Protein AF-A0A950LMP1-F1 (afdb_monomer_lite)

Radius of gyration: 18.4 Å; chains: 1; bounding box: 33×22×50 Å

pLDDT: mean 85.34, std 7.77, range [59.5, 95.62]

Secondary structure (DSSP, 8-state):
--HHHHHHHHHHHHHHHHHH--SHHHHHHHHHHHHHHHHHHHHHHHHS---------SSHHHHHHHHHHHHHTT-------

Structure (mmCIF, N/CA/C/O backbone):
data_AF-A0A950LMP1-F1
#
_entry.id   AF-A0A950LMP1-F1
#
loop_
_atom_site.group_PDB
_atom_site.id
_atom_site.type_symbol
_atom_site.label_atom_id
_atom_site.label_alt_id
_atom_site.label_comp_id
_atom_site.label_asy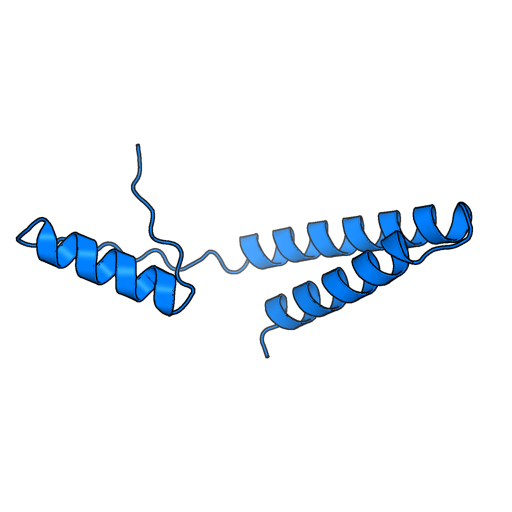m_id
_atom_site.label_entity_id
_atom_site.label_seq_id
_atom_site.pdbx_PDB_ins_code
_atom_site.Cartn_x
_atom_site.Cartn_y
_atom_site.Cartn_z
_atom_site.occupancy
_atom_site.B_iso_or_equiv
_atom_site.auth_seq_id
_atom_site.auth_comp_id
_atom_site.auth_asym_id
_atom_site.auth_atom_id
_atom_site.pdbx_PDB_model_num
ATOM 1 N N . MET A 1 1 ? -9.989 -9.942 -8.509 1.00 59.50 1 MET A N 1
ATOM 2 C CA . MET A 1 1 ? -8.713 -9.229 -8.285 1.00 59.50 1 MET A CA 1
ATOM 3 C C . MET A 1 1 ? -9.027 -7.744 -8.276 1.00 59.50 1 MET A C 1
ATOM 5 O O . MET A 1 1 ? -9.613 -7.286 -9.256 1.00 59.50 1 MET A O 1
ATOM 9 N N . SER A 1 2 ? -8.746 -7.035 -7.179 1.00 81.69 2 SER A N 1
ATOM 10 C CA . SER A 1 2 ? -9.058 -5.604 -7.042 1.00 81.69 2 SER A CA 1
ATOM 11 C C . SER A 1 2 ? -8.311 -4.771 -8.097 1.00 81.69 2 SER A C 1
ATOM 13 O O . SER A 1 2 ? -7.285 -5.202 -8.630 1.00 81.69 2 SER A O 1
ATOM 15 N N . ILE A 1 3 ? -8.813 -3.573 -8.411 1.00 80.94 3 ILE A N 1
ATOM 16 C CA . ILE A 1 3 ? -8.095 -2.595 -9.248 1.00 80.94 3 ILE A CA 1
ATOM 17 C C . ILE A 1 3 ? -6.750 -2.238 -8.595 1.00 80.94 3 ILE A C 1
ATOM 19 O O . ILE A 1 3 ? -5.743 -2.102 -9.291 1.00 80.94 3 ILE A O 1
ATOM 23 N N . GLU A 1 4 ? -6.711 -2.166 -7.263 1.00 80.12 4 GLU A N 1
ATOM 24 C CA . GLU A 1 4 ? -5.484 -1.950 -6.493 1.00 80.12 4 GLU A CA 1
ATOM 25 C C . GLU A 1 4 ? -4.484 -3.102 -6.681 1.00 80.12 4 GLU A C 1
ATOM 27 O O . GLU A 1 4 ? -3.307 -2.861 -6.953 1.00 80.12 4 GLU A O 1
ATOM 32 N N . ASP A 1 5 ? -4.948 -4.357 -6.633 1.00 79.69 5 ASP A N 1
ATOM 33 C CA . ASP A 1 5 ? -4.100 -5.537 -6.861 1.00 79.69 5 ASP A CA 1
ATOM 34 C C . ASP A 1 5 ? -3.495 -5.526 -8.271 1.00 79.69 5 ASP A C 1
ATOM 36 O O . ASP A 1 5 ? -2.311 -5.808 -8.458 1.00 79.69 5 ASP A O 1
ATOM 40 N N . GLN A 1 6 ? -4.296 -5.155 -9.276 1.00 84.31 6 GLN A N 1
ATOM 41 C CA . GLN A 1 6 ? -3.841 -5.031 -10.663 1.00 84.31 6 GLN A CA 1
ATOM 42 C C . GLN A 1 6 ? -2.784 -3.932 -10.826 1.00 84.31 6 GLN A C 1
ATOM 44 O O . GLN A 1 6 ? -1.825 -4.106 -11.582 1.00 84.31 6 GLN A O 1
ATOM 49 N N . LEU A 1 7 ? -2.942 -2.804 -10.128 1.00 85.12 7 LEU A N 1
ATOM 50 C CA . LEU A 1 7 ? -1.972 -1.708 -10.136 1.00 85.12 7 LEU A CA 1
ATOM 51 C C . LEU A 1 7 ? -0.669 -2.097 -9.430 1.00 85.12 7 LEU A C 1
ATOM 53 O O . LEU A 1 7 ? 0.403 -1.833 -9.975 1.00 85.12 7 LEU A O 1
ATOM 57 N N . ARG A 1 8 ? -0.739 -2.786 -8.283 1.00 85.25 8 ARG A N 1
ATOM 58 C CA . ARG A 1 8 ? 0.444 -3.312 -7.575 1.00 85.25 8 ARG A CA 1
ATOM 59 C C . ARG A 1 8 ? 1.219 -4.317 -8.415 1.00 85.25 8 ARG A C 1
ATOM 61 O O . ARG A 1 8 ? 2.445 -4.261 -8.468 1.00 85.25 8 ARG A O 1
ATOM 68 N N . GLU A 1 9 ? 0.516 -5.207 -9.106 1.00 88.94 9 GLU A N 1
ATOM 69 C CA . GLU A 1 9 ? 1.150 -6.193 -9.979 1.00 88.94 9 GLU A CA 1
ATOM 70 C C . GLU A 1 9 ? 1.821 -5.533 -11.193 1.00 88.94 9 GLU A C 1
ATOM 72 O O . GLU A 1 9 ? 2.932 -5.897 -11.577 1.00 88.94 9 GLU A O 1
ATOM 77 N N . ARG A 1 10 ? 1.193 -4.503 -11.775 1.00 87.69 10 ARG A N 1
ATOM 78 C CA . ARG A 1 10 ? 1.823 -3.693 -12.829 1.00 87.69 10 ARG A CA 1
ATOM 79 C C . ARG A 1 10 ? 3.056 -2.953 -12.320 1.00 87.69 10 ARG A C 1
ATOM 81 O O . ARG A 1 10 ? 4.058 -2.930 -13.028 1.00 87.69 10 ARG A O 1
ATOM 88 N N . LEU A 1 11 ? 3.005 -2.394 -11.110 1.00 88.50 11 LEU A N 1
ATOM 89 C CA . LEU A 1 11 ? 4.143 -1.701 -10.506 1.00 88.50 11 LEU A CA 1
ATOM 90 C C . LEU A 1 11 ? 5.335 -2.648 -10.324 1.00 88.50 11 LEU A C 1
ATOM 92 O O . LEU A 1 11 ? 6.425 -2.317 -10.778 1.00 88.50 11 LEU A O 1
ATOM 96 N N . ARG A 1 12 ? 5.117 -3.862 -9.796 1.00 88.94 12 ARG A N 1
ATOM 97 C CA . ARG A 1 12 ? 6.176 -4.884 -9.674 1.00 88.94 12 ARG A CA 1
ATOM 98 C C . ARG A 1 12 ? 6.856 -5.199 -11.004 1.00 88.94 12 ARG A C 1
ATOM 100 O O . ARG A 1 12 ? 8.073 -5.336 -11.056 1.00 88.94 12 ARG A O 1
ATOM 107 N N . LYS A 1 13 ? 6.082 -5.306 -12.088 1.00 88.75 13 LYS A N 1
ATOM 108 C CA . LYS A 1 13 ? 6.624 -5.574 -13.431 1.00 88.75 13 LYS A CA 1
ATOM 109 C C . LYS A 1 13 ? 7.470 -4.415 -13.950 1.00 88.75 13 LYS A C 1
ATOM 111 O O . LYS A 1 13 ? 8.523 -4.651 -14.532 1.00 88.75 13 LYS A O 1
ATOM 116 N N . VAL A 1 14 ? 7.032 -3.178 -13.726 1.00 88.06 14 VAL A N 1
ATOM 117 C CA . VAL A 1 14 ? 7.793 -1.984 -14.120 1.00 88.06 14 VAL A CA 1
ATOM 118 C C . VAL A 1 14 ? 9.068 -1.839 -13.289 1.00 88.06 14 VAL A C 1
ATOM 120 O O . VAL A 1 14 ? 10.112 -1.519 -13.843 1.00 88.06 14 VAL A O 1
ATOM 123 N N . GLU A 1 15 ? 9.024 -2.142 -11.993 1.00 82.94 15 GLU A N 1
ATOM 124 C CA . GLU A 1 15 ? 10.215 -2.153 -11.137 1.00 82.94 15 GLU A CA 1
ATOM 125 C C . GLU A 1 15 ? 11.205 -3.242 -11.572 1.00 82.94 15 GLU A C 1
ATOM 127 O O . GLU A 1 15 ? 12.398 -2.976 -11.681 1.00 82.94 15 GLU A O 1
ATOM 132 N N . ALA A 1 16 ? 10.729 -4.441 -11.924 1.00 88.81 16 ALA A N 1
ATOM 133 C CA . ALA A 1 16 ? 11.583 -5.484 -12.491 1.00 88.81 16 ALA A CA 1
ATOM 134 C C . ALA A 1 16 ? 12.251 -5.041 -13.807 1.00 88.81 16 ALA A C 1
ATOM 136 O O . ALA A 1 16 ? 13.443 -5.281 -13.997 1.00 88.81 16 ALA A O 1
ATOM 137 N N . LEU A 1 17 ? 11.516 -4.347 -14.687 1.00 87.62 17 LEU A N 1
ATOM 138 C CA . LEU A 1 17 ? 12.072 -3.751 -15.909 1.00 87.62 17 LEU A CA 1
ATOM 139 C C . LEU A 1 17 ? 13.097 -2.656 -15.598 1.00 87.62 17 LEU A C 1
ATOM 141 O O . LEU A 1 17 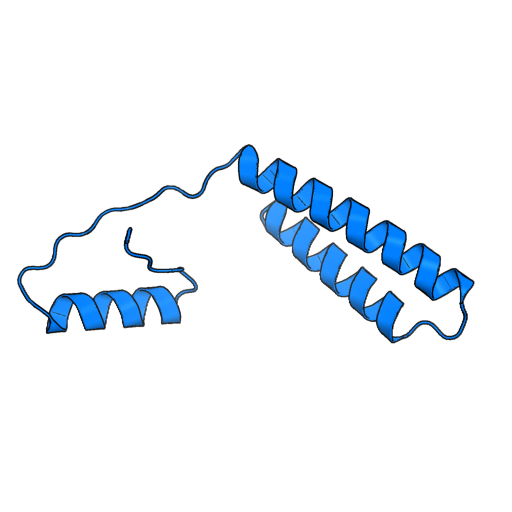? 14.131 -2.595 -16.251 1.00 87.62 17 LEU A O 1
ATOM 145 N N . PHE A 1 18 ? 12.849 -1.827 -14.584 1.00 82.12 18 PHE A N 1
ATOM 146 C CA . PHE A 1 18 ? 13.781 -0.789 -14.145 1.00 82.12 18 PHE A CA 1
ATOM 147 C C . PHE A 1 18 ? 15.108 -1.383 -13.649 1.00 82.12 18 PHE A C 1
ATOM 149 O O . PHE A 1 18 ? 16.178 -0.942 -14.065 1.00 82.12 18 PHE A O 1
ATOM 156 N N . PHE A 1 19 ? 15.053 -2.413 -12.797 1.00 80.00 19 PHE A N 1
ATOM 157 C CA . PHE A 1 19 ? 16.254 -3.080 -12.283 1.00 80.00 19 PHE A CA 1
ATOM 158 C C . PHE A 1 19 ? 16.977 -3.913 -13.353 1.00 80.00 19 PHE A C 1
ATOM 160 O O . PHE A 1 19 ? 18.200 -4.028 -13.305 1.00 80.00 19 PHE A O 1
ATOM 167 N N . GLY A 1 20 ? 16.239 -4.463 -14.323 1.00 84.12 20 GLY A N 1
ATOM 168 C CA . GLY A 1 20 ? 16.779 -5.233 -15.448 1.00 84.12 20 GLY A CA 1
ATOM 169 C C . GLY A 1 20 ? 17.211 -4.400 -16.660 1.00 84.12 20 GLY A C 1
ATOM 170 O O . GLY A 1 20 ? 17.724 -4.961 -17.626 1.00 84.12 20 GLY A O 1
ATOM 171 N N . ALA A 1 21 ? 17.002 -3.082 -16.644 1.00 86.50 21 ALA A N 1
ATOM 172 C CA . ALA A 1 21 ? 17.288 -2.227 -17.788 1.00 86.50 21 ALA A CA 1
ATOM 173 C C . ALA A 1 21 ? 18.797 -2.099 -18.040 1.00 86.50 21 ALA A C 1
ATOM 175 O O . ALA A 1 21 ? 19.588 -1.821 -17.125 1.00 86.50 21 ALA A O 1
ATOM 176 N N . THR A 1 22 ? 19.171 -2.273 -19.310 1.00 86.69 22 THR A N 1
ATOM 177 C CA . THR A 1 22 ? 20.571 -2.317 -19.767 1.00 86.69 22 THR A CA 1
ATOM 178 C C . THR A 1 22 ? 21.017 -0.963 -20.323 1.00 86.69 22 THR A C 1
ATOM 180 O O . THR A 1 22 ? 22.2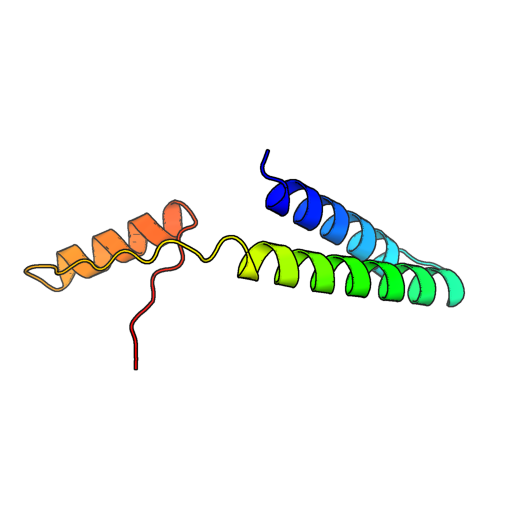11 -0.690 -20.431 1.00 86.69 22 THR A O 1
ATOM 183 N N . THR A 1 23 ? 20.061 -0.079 -20.627 1.00 89.31 23 THR A N 1
ATOM 184 C CA . THR A 1 23 ? 20.314 1.268 -21.146 1.00 89.31 23 THR A CA 1
ATOM 185 C C . THR A 1 23 ? 19.735 2.354 -20.237 1.00 89.31 23 THR A C 1
ATOM 187 O O . THR A 1 23 ? 18.787 2.131 -19.482 1.00 89.31 23 THR A O 1
ATOM 190 N N . ILE A 1 24 ? 20.305 3.561 -20.320 1.00 84.75 24 ILE A N 1
ATOM 191 C CA . ILE A 1 24 ? 19.856 4.728 -19.540 1.00 84.75 24 ILE A CA 1
ATOM 192 C C . ILE A 1 24 ? 18.411 5.098 -19.911 1.00 84.75 24 ILE A C 1
ATOM 194 O O . ILE A 1 24 ? 17.581 5.285 -19.029 1.00 84.75 24 ILE A O 1
ATOM 198 N N . GLY A 1 25 ? 18.075 5.095 -21.207 1.00 88.19 25 GLY A N 1
ATOM 199 C CA . GLY A 1 25 ? 16.725 5.425 -21.676 1.00 88.19 25 GLY A CA 1
ATOM 200 C C . GLY A 1 25 ? 15.642 4.449 -21.200 1.00 88.19 25 GLY A C 1
ATOM 201 O O . GLY A 1 25 ? 14.533 4.873 -20.884 1.00 88.19 25 GLY A O 1
ATOM 202 N N . GLU A 1 26 ? 15.955 3.154 -21.089 1.00 85.88 26 GLU A N 1
ATOM 203 C CA . GLU A 1 26 ? 15.032 2.159 -20.525 1.00 85.88 26 GLU A CA 1
ATOM 204 C C . GLU A 1 26 ? 14.795 2.378 -19.028 1.00 85.88 26 GLU A C 1
ATOM 206 O O . GLU A 1 26 ? 13.654 2.279 -18.571 1.00 85.88 26 GLU A O 1
ATOM 211 N N . ARG A 1 27 ? 15.846 2.715 -18.267 1.00 85.19 27 ARG A N 1
ATOM 212 C CA . ARG A 1 27 ? 15.722 3.046 -16.839 1.00 85.19 27 ARG A CA 1
ATOM 213 C C . ARG A 1 27 ? 14.862 4.283 -16.634 1.00 85.19 27 ARG A C 1
ATOM 215 O O . ARG A 1 27 ? 13.942 4.245 -15.822 1.00 85.19 27 ARG A O 1
ATOM 222 N N . ASP A 1 28 ? 15.100 5.338 -17.403 1.00 89.31 28 ASP A N 1
ATOM 223 C CA . ASP A 1 28 ? 14.335 6.582 -17.290 1.00 89.31 28 ASP A CA 1
ATOM 224 C C . ASP A 1 28 ? 12.860 6.368 -17.658 1.00 89.31 28 ASP A C 1
ATOM 226 O O . ASP A 1 28 ? 11.955 6.810 -16.943 1.00 89.31 28 ASP A O 1
ATOM 230 N N . ALA A 1 29 ? 12.591 5.614 -18.730 1.00 88.81 29 ALA A N 1
ATOM 231 C CA . ALA A 1 29 ? 11.232 5.282 -19.145 1.00 88.81 29 ALA A CA 1
ATOM 232 C C . ALA A 1 29 ? 10.498 4.413 -18.109 1.00 88.81 29 ALA A C 1
ATOM 234 O O . ALA A 1 29 ? 9.332 4.678 -17.796 1.00 88.81 29 ALA A O 1
ATOM 235 N N . ALA A 1 30 ? 11.170 3.401 -17.549 1.00 85.69 30 ALA A N 1
ATOM 236 C CA . ALA A 1 30 ? 10.607 2.544 -16.510 1.00 85.69 30 ALA A CA 1
ATOM 237 C C . ALA A 1 30 ? 10.381 3.313 -15.198 1.00 85.69 30 ALA A C 1
ATOM 239 O O . ALA A 1 30 ? 9.329 3.162 -14.579 1.00 85.69 30 ALA A O 1
ATOM 240 N N . GLY A 1 31 ? 11.298 4.207 -14.819 1.00 84.88 31 GLY A N 1
ATOM 241 C CA . GLY A 1 31 ? 11.135 5.095 -13.667 1.00 84.88 31 GLY A CA 1
ATOM 242 C C . GLY A 1 31 ? 9.914 6.003 -13.821 1.00 84.88 31 GLY A C 1
ATOM 243 O O . GLY A 1 31 ? 9.038 6.026 -12.958 1.00 84.88 31 GLY A O 1
ATOM 244 N N . ALA A 1 32 ? 9.775 6.663 -14.974 1.00 90.25 32 ALA A N 1
ATOM 245 C CA . ALA A 1 32 ? 8.616 7.506 -15.265 1.00 90.25 32 ALA A CA 1
ATOM 246 C C . ALA A 1 32 ? 7.289 6.721 -15.284 1.00 90.25 32 ALA A C 1
ATOM 248 O O . ALA A 1 32 ? 6.237 7.263 -14.936 1.00 90.25 32 ALA A O 1
ATOM 249 N N . ALA A 1 33 ? 7.310 5.451 -15.699 1.00 88.12 33 ALA A N 1
ATOM 250 C CA . ALA A 1 33 ? 6.144 4.575 -15.642 1.00 88.12 33 ALA A CA 1
ATOM 251 C C . ALA A 1 33 ? 5.802 4.142 -14.202 1.00 88.12 33 ALA A C 1
ATOM 253 O O . ALA A 1 33 ? 4.618 4.091 -13.856 1.00 88.12 33 ALA A O 1
ATOM 254 N N . ALA A 1 34 ? 6.806 3.874 -13.359 1.00 83.94 34 ALA A N 1
ATOM 255 C CA . ALA A 1 34 ? 6.618 3.521 -11.952 1.00 83.94 34 ALA A CA 1
ATOM 256 C C . ALA A 1 34 ? 5.988 4.678 -11.166 1.00 83.94 34 ALA A C 1
ATOM 258 O O . ALA A 1 34 ? 5.026 4.464 -10.430 1.00 83.94 34 ALA A O 1
ATOM 259 N N . GLU A 1 35 ? 6.452 5.909 -11.394 1.00 89.62 35 GLU A N 1
ATOM 260 C CA . GLU A 1 35 ? 5.897 7.104 -10.749 1.00 89.62 35 GLU A CA 1
ATOM 261 C C . GLU A 1 35 ? 4.423 7.332 -11.114 1.00 89.62 35 GLU A C 1
ATOM 263 O O . GLU A 1 35 ? 3.587 7.554 -10.238 1.00 89.62 35 GLU A O 1
ATOM 268 N N . ARG A 1 36 ? 4.048 7.161 -12.390 1.00 91.06 36 ARG A N 1
ATOM 269 C CA . ARG A 1 36 ? 2.634 7.232 -12.812 1.00 91.06 36 ARG A CA 1
ATOM 270 C C . ARG A 1 36 ? 1.766 6.170 -12.135 1.00 91.06 36 ARG A C 1
ATOM 272 O O . ARG A 1 36 ? 0.614 6.438 -11.799 1.00 91.06 36 ARG A O 1
ATOM 279 N N . LEU A 1 37 ? 2.295 4.957 -11.963 1.00 86.50 37 LEU A N 1
ATOM 280 C CA . LEU A 1 37 ? 1.581 3.870 -11.292 1.00 86.50 37 LEU A CA 1
ATOM 281 C C . LEU A 1 37 ? 1.432 4.124 -9.791 1.00 86.50 37 LEU A C 1
ATOM 283 O O . LEU A 1 37 ? 0.356 3.859 -9.262 1.00 86.50 37 LEU A O 1
ATOM 287 N N . ARG A 1 38 ? 2.456 4.676 -9.127 1.00 85.00 38 ARG A N 1
ATOM 288 C CA . ARG A 1 38 ? 2.382 5.091 -7.716 1.00 85.00 38 ARG A CA 1
ATOM 289 C C . ARG A 1 38 ? 1.339 6.181 -7.510 1.00 85.00 38 ARG A C 1
ATOM 291 O O . ARG A 1 38 ? 0.455 5.995 -6.684 1.00 85.00 38 ARG A O 1
ATOM 298 N N . ALA A 1 39 ? 1.350 7.230 -8.333 1.00 87.56 39 ALA A N 1
ATOM 299 C CA . ALA A 1 39 ? 0.352 8.300 -8.264 1.00 87.56 39 ALA A CA 1
ATOM 300 C C . ALA A 1 39 ? -1.087 7.771 -8.420 1.00 87.56 39 ALA A C 1
ATOM 302 O O . ALA A 1 39 ? -1.997 8.179 -7.702 1.00 87.56 39 ALA A O 1
ATOM 303 N N . LYS A 1 40 ? -1.294 6.808 -9.326 1.00 85.38 40 LYS A N 1
ATOM 304 C CA . LYS A 1 40 ? -2.603 6.174 -9.524 1.00 85.38 40 LYS A CA 1
ATOM 305 C C . LYS A 1 40 ? -3.001 5.253 -8.369 1.00 85.38 40 LYS A C 1
ATOM 307 O O . LYS A 1 40 ? -4.187 5.128 -8.077 1.00 85.38 40 LYS A O 1
ATOM 312 N N . LEU A 1 41 ? -2.033 4.594 -7.731 1.00 82.69 41 LEU A N 1
ATOM 313 C CA . LEU A 1 41 ? -2.274 3.781 -6.541 1.00 82.69 41 LEU A CA 1
ATOM 314 C C . LEU A 1 41 ? -2.712 4.659 -5.365 1.00 82.69 41 LEU A C 1
ATOM 316 O O . LEU A 1 41 ? -3.681 4.319 -4.691 1.00 82.69 41 LEU A O 1
ATOM 320 N N . ASP A 1 42 ? -2.055 5.804 -5.181 1.00 81.06 42 ASP A N 1
ATOM 321 C CA . ASP A 1 42 ? -2.435 6.792 -4.174 1.00 81.06 42 ASP A CA 1
ATOM 322 C C . ASP A 1 42 ? -3.838 7.334 -4.445 1.00 81.06 42 ASP A C 1
ATOM 324 O O . ASP A 1 42 ? -4.663 7.355 -3.536 1.00 81.06 42 ASP A O 1
ATOM 328 N N . GLU A 1 43 ? -4.168 7.697 -5.687 1.00 82.56 43 GLU A N 1
ATOM 329 C CA . GLU A 1 43 ? -5.513 8.174 -6.035 1.00 82.56 43 GLU A CA 1
ATOM 330 C C . GLU A 1 43 ? -6.602 7.132 -5.724 1.00 82.56 43 GLU A C 1
ATOM 332 O O . GLU A 1 43 ? -7.649 7.466 -5.166 1.00 82.56 43 GLU A O 1
ATOM 337 N N . VAL A 1 44 ? -6.357 5.857 -6.046 1.00 76.31 44 VAL A N 1
ATOM 338 C 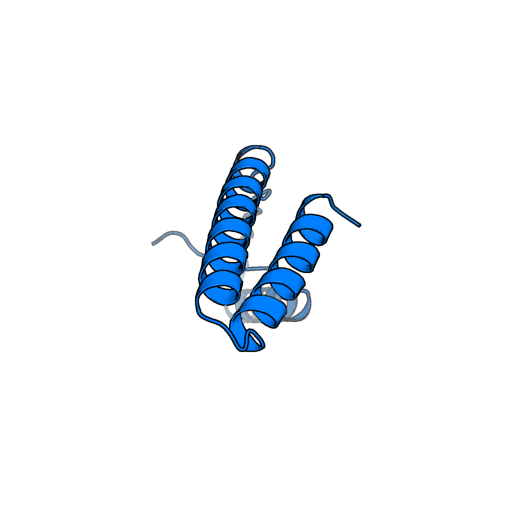CA . VAL A 1 44 ? -7.283 4.760 -5.721 1.00 76.31 44 VAL A CA 1
ATOM 339 C C . VAL A 1 44 ? -7.390 4.568 -4.206 1.00 76.31 44 VAL A C 1
ATOM 341 O O . VAL A 1 44 ? -8.500 4.437 -3.697 1.00 76.31 44 VAL A O 1
ATOM 344 N N . SER A 1 45 ? -6.270 4.637 -3.482 1.00 69.25 45 SER A N 1
ATOM 345 C CA . SER A 1 45 ? -6.244 4.534 -2.019 1.00 69.25 45 SER A CA 1
ATOM 346 C C . SER A 1 45 ? -6.970 5.686 -1.316 1.00 69.25 45 SER A C 1
ATOM 348 O O . SER A 1 45 ? -7.453 5.497 -0.205 1.00 69.25 45 SER A O 1
ATOM 350 N N . HIS A 1 46 ? -7.046 6.872 -1.928 1.00 67.56 46 HIS A N 1
ATOM 351 C CA . HIS A 1 46 ? -7.817 8.003 -1.398 1.00 67.56 46 HIS A CA 1
ATOM 352 C C . HIS A 1 46 ? -9.320 7.870 -1.674 1.00 67.56 46 HIS A C 1
ATOM 354 O O . HIS A 1 46 ? -10.129 8.377 -0.899 1.00 67.56 46 HIS A O 1
ATOM 360 N N . ARG A 1 47 ? -9.708 7.219 -2.779 1.00 66.69 47 ARG A N 1
ATOM 361 C CA . ARG A 1 47 ? -11.121 7.025 -3.148 1.00 66.69 47 ARG A CA 1
ATOM 362 C C . ARG A 1 47 ? -11.796 5.893 -2.374 1.00 66.69 47 ARG A C 1
ATOM 364 O O . ARG A 1 47 ? -13.009 5.951 -2.199 1.00 66.69 47 ARG A O 1
ATOM 371 N N . ASP A 1 48 ? -11.030 4.903 -1.927 1.00 64.44 48 ASP A N 1
ATOM 372 C CA . ASP A 1 48 ? -11.504 3.797 -1.091 1.00 64.44 48 ASP A CA 1
ATOM 373 C C . ASP A 1 48 ? -10.645 3.723 0.183 1.00 64.44 48 ASP A C 1
ATOM 375 O O . ASP A 1 48 ? -9.698 2.931 0.259 1.00 64.44 48 ASP A O 1
ATOM 379 N N . PRO A 1 49 ? -10.877 4.630 1.154 1.00 65.06 49 PRO A N 1
ATOM 380 C CA . PRO A 1 49 ? -10.099 4.645 2.379 1.00 65.06 49 PRO A CA 1
ATOM 381 C C . PRO A 1 49 ? -10.293 3.316 3.122 1.00 65.06 49 PRO A C 1
ATOM 383 O O . PRO A 1 49 ? -11.422 2.826 3.217 1.00 65.06 49 PRO A O 1
ATOM 386 N N . PRO A 1 50 ? -9.224 2.728 3.689 1.00 68.44 50 PRO A N 1
ATOM 387 C CA . PRO A 1 50 ? -9.345 1.510 4.474 1.00 68.44 50 PRO A CA 1
ATOM 388 C C . PRO A 1 50 ? -10.398 1.689 5.568 1.00 68.44 50 PRO A C 1
ATOM 390 O O . PRO A 1 50 ? -10.337 2.646 6.339 1.00 68.44 50 PRO A O 1
ATOM 393 N N . VAL A 1 51 ? -11.352 0.761 5.657 1.00 78.75 51 VAL A N 1
ATOM 394 C CA . VAL A 1 51 ? -12.324 0.767 6.753 1.00 78.75 51 VAL A CA 1
ATOM 395 C C . VAL A 1 51 ? -11.578 0.485 8.053 1.00 78.75 51 VAL A C 1
ATOM 397 O O . VAL A 1 51 ? -11.118 -0.632 8.304 1.00 78.75 51 VAL A O 1
ATOM 400 N N . GLU A 1 52 ? -11.439 1.512 8.882 1.00 84.31 52 GLU A N 1
ATOM 401 C CA . GLU A 1 52 ? -10.816 1.387 10.190 1.00 84.31 52 GLU A CA 1
ATOM 402 C C . GLU A 1 52 ? -11.769 0.679 11.158 1.00 84.31 52 GLU A C 1
ATOM 404 O O . GLU A 1 52 ? -12.917 1.079 11.353 1.00 84.31 52 GLU A O 1
ATOM 409 N N . MET A 1 53 ? -11.281 -0.382 11.799 1.00 83.38 53 MET A N 1
ATOM 410 C CA . MET A 1 53 ? -12.028 -1.109 12.822 1.00 83.38 53 MET A CA 1
ATOM 411 C C . MET A 1 53 ? -11.350 -0.937 14.176 1.00 83.38 53 MET A C 1
ATOM 413 O O . MET A 1 53 ? -10.185 -1.297 14.357 1.00 83.38 53 MET A O 1
ATOM 417 N N . LYS A 1 54 ? -12.097 -0.410 15.149 1.00 89.19 54 LYS A N 1
ATOM 418 C CA . LYS A 1 54 ? -11.632 -0.260 16.529 1.00 89.19 54 LYS A CA 1
ATOM 419 C C . LYS A 1 54 ? -12.071 -1.456 17.364 1.00 89.19 54 LYS A C 1
ATOM 421 O O . LYS A 1 54 ? -13.261 -1.734 17.480 1.00 89.19 54 LYS A O 1
ATOM 426 N N . PHE A 1 55 ? -11.107 -2.104 18.008 1.00 88.19 55 PHE A N 1
ATOM 427 C CA . PHE A 1 55 ? -11.352 -3.189 18.951 1.00 88.19 55 PHE A CA 1
ATOM 428 C C . PHE A 1 55 ? -10.885 -2.790 20.350 1.00 88.19 55 PHE A C 1
ATOM 430 O O . PHE A 1 55 ? -9.769 -2.299 20.523 1.00 88.19 55 PHE A O 1
ATOM 437 N N . SER A 1 56 ? -11.733 -3.040 21.345 1.00 90.12 56 SER A N 1
ATOM 438 C CA . SER A 1 56 ? -11.367 -2.980 22.760 1.00 90.12 56 SER A CA 1
ATOM 439 C C . SER A 1 56 ? -11.230 -4.403 23.279 1.00 90.12 56 SER A C 1
ATOM 441 O O . SER A 1 56 ? -12.127 -5.218 23.074 1.00 90.12 56 SER A O 1
ATOM 443 N N . MET A 1 57 ? -10.112 -4.700 23.937 1.00 91.00 57 MET A N 1
ATOM 444 C CA . MET A 1 57 ? -9.834 -6.022 24.495 1.00 91.00 57 MET A CA 1
ATOM 445 C C . MET A 1 57 ? -9.851 -5.969 26.024 1.00 91.00 57 MET A C 1
ATOM 447 O O . MET A 1 57 ? -9.431 -4.956 26.586 1.00 91.00 57 MET A O 1
ATOM 451 N N . PRO A 1 58 ? -10.313 -7.038 26.697 1.00 91.56 58 PRO A N 1
ATOM 452 C CA . PRO A 1 58 ? -10.385 -7.078 28.157 1.00 91.56 58 PRO A CA 1
ATOM 453 C C . PRO A 1 58 ? -9.003 -7.196 28.815 1.00 91.56 58 PRO A C 1
ATOM 455 O O . PRO A 1 58 ? -8.832 -6.784 29.959 1.00 91.56 58 PRO A O 1
ATOM 458 N N . ASP A 1 59 ? -8.011 -7.736 28.101 1.00 95.00 59 ASP A N 1
ATOM 459 C CA . ASP A 1 59 ? -6.676 -8.007 28.624 1.00 95.00 59 ASP A CA 1
ATOM 460 C C . ASP A 1 59 ? -5.576 -7.905 27.542 1.00 95.00 59 ASP A C 1
ATOM 462 O O . ASP A 1 59 ? -5.831 -7.875 26.331 1.00 95.00 59 ASP A O 1
ATOM 466 N N . LEU A 1 60 ? -4.317 -7.856 27.993 1.00 93.94 60 LEU A N 1
ATOM 467 C CA . LEU A 1 60 ? -3.148 -7.673 27.127 1.00 93.94 60 LEU A CA 1
ATOM 468 C C . LEU A 1 60 ? -2.850 -8.895 26.239 1.00 93.94 60 LEU A C 1
ATOM 470 O O . LEU A 1 60 ? -2.279 -8.741 25.157 1.00 93.94 60 LEU A O 1
ATOM 474 N N . TRP A 1 61 ? -3.208 -10.103 26.676 1.00 95.62 61 TRP A N 1
ATOM 475 C CA . TRP A 1 61 ? -2.986 -11.327 25.911 1.00 95.62 61 TRP A CA 1
ATOM 476 C C . TRP A 1 61 ? -3.935 -11.396 24.712 1.00 95.62 61 TRP A C 1
ATOM 478 O O . TRP A 1 61 ? -3.474 -11.608 23.589 1.00 95.62 61 TRP A O 1
ATOM 488 N N . SER A 1 62 ? -5.218 -11.086 24.913 1.00 94.00 62 SER A N 1
ATOM 489 C CA . SER A 1 62 ? -6.213 -10.995 23.835 1.00 94.00 62 SER A CA 1
ATOM 490 C C . SER A 1 62 ? -5.816 -9.968 22.766 1.00 94.00 62 SER A C 1
ATOM 492 O O . SER A 1 62 ? -5.907 -10.237 21.566 1.00 94.00 62 SER A O 1
ATOM 494 N N . ALA A 1 63 ? -5.276 -8.815 23.181 1.00 94.12 63 ALA A N 1
ATOM 495 C CA . ALA A 1 63 ? -4.745 -7.813 22.255 1.00 94.12 63 ALA A CA 1
ATOM 496 C C . ALA A 1 63 ? -3.550 -8.336 21.438 1.00 94.12 63 ALA A C 1
ATOM 498 O O . ALA A 1 63 ? -3.484 -8.130 20.224 1.00 94.12 63 ALA A O 1
ATOM 499 N N . ARG A 1 64 ? -2.610 -9.046 22.077 1.00 95.06 64 ARG A N 1
ATOM 500 C CA . ARG A 1 64 ? -1.459 -9.654 21.387 1.00 95.06 64 ARG A CA 1
ATOM 501 C C . ARG A 1 64 ? -1.891 -10.727 20.390 1.00 95.06 64 ARG A C 1
ATOM 503 O O . ARG A 1 64 ? -1.348 -10.759 19.286 1.00 95.06 64 ARG A O 1
ATOM 510 N N . LEU A 1 65 ? -2.870 -11.560 20.750 1.00 94.94 65 LEU A N 1
ATOM 511 C CA . LEU A 1 65 ? -3.425 -12.576 19.857 1.00 94.94 65 LEU A CA 1
ATOM 512 C C . LEU A 1 65 ? -4.078 -11.934 18.629 1.00 94.94 65 LEU A C 1
ATOM 514 O O . LEU A 1 65 ? -3.770 -12.333 17.507 1.00 94.94 65 LEU A O 1
ATOM 518 N N . LEU A 1 66 ? -4.910 -10.903 18.822 1.00 93.69 66 LEU A N 1
ATOM 519 C CA . LEU A 1 66 ? -5.518 -10.172 17.708 1.00 93.69 66 LEU A CA 1
ATOM 520 C C . LEU A 1 66 ? -4.447 -9.591 16.779 1.00 93.69 66 LEU A C 1
ATOM 522 O O . LEU A 1 66 ? -4.508 -9.804 15.573 1.00 93.69 66 LEU A O 1
ATOM 526 N N . ILE A 1 67 ? -3.435 -8.909 17.324 1.00 94.25 67 ILE A N 1
ATOM 527 C CA . ILE A 1 67 ? -2.342 -8.331 16.527 1.00 94.25 67 ILE A CA 1
ATOM 528 C C . ILE A 1 67 ? -1.612 -9.415 15.724 1.00 94.25 67 ILE A C 1
ATOM 530 O O . ILE A 1 67 ? -1.300 -9.206 14.548 1.00 94.25 67 ILE A O 1
ATOM 534 N N . ALA A 1 68 ? -1.342 -10.572 16.334 1.00 95.56 68 ALA A N 1
ATOM 535 C CA . 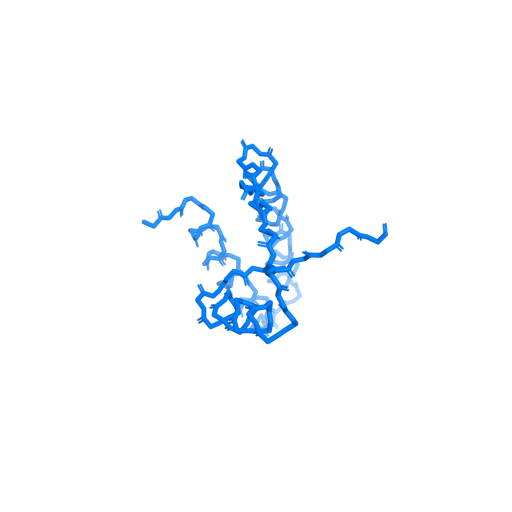ALA A 1 68 ? -0.699 -11.695 15.659 1.00 95.56 68 ALA A CA 1
ATOM 536 C C . ALA A 1 68 ? -1.558 -12.237 14.506 1.00 95.56 68 ALA A C 1
ATOM 538 O O . ALA A 1 68 ? -1.034 -12.480 13.418 1.00 95.56 68 ALA A O 1
ATOM 539 N N . LEU A 1 69 ? -2.872 -12.367 14.711 1.00 94.25 69 LEU A N 1
ATOM 540 C CA . LEU A 1 69 ? -3.814 -12.796 13.675 1.00 94.25 69 LEU A CA 1
ATOM 541 C C . LEU A 1 69 ? -3.915 -11.768 12.546 1.00 94.25 69 LEU A C 1
ATOM 543 O O . LEU A 1 69 ? -3.787 -12.143 11.383 1.00 94.25 69 LEU A O 1
ATOM 547 N N . CYS A 1 70 ? -4.058 -10.481 12.869 1.00 93.00 70 CYS A N 1
ATOM 548 C CA . CYS A 1 70 ? -4.070 -9.404 11.882 1.00 93.00 70 CYS A CA 1
ATOM 549 C C . CYS A 1 70 ? -2.833 -9.481 10.981 1.00 93.00 70 CYS A C 1
ATOM 551 O O . CYS A 1 70 ? -2.968 -9.544 9.763 1.00 93.00 70 CYS A O 1
ATOM 553 N N . ARG A 1 71 ? -1.637 -9.584 11.572 1.00 92.56 71 ARG A N 1
ATOM 554 C CA . ARG A 1 71 ? -0.381 -9.704 10.816 1.00 92.56 71 ARG A CA 1
ATOM 555 C C . ARG A 1 71 ? -0.320 -10.979 9.975 1.00 92.56 71 ARG A C 1
ATOM 557 O O . ARG A 1 71 ? 0.106 -10.915 8.827 1.00 92.56 71 ARG A O 1
ATOM 564 N N . ARG A 1 72 ? -0.771 -12.118 10.514 1.00 92.00 72 ARG A N 1
ATOM 565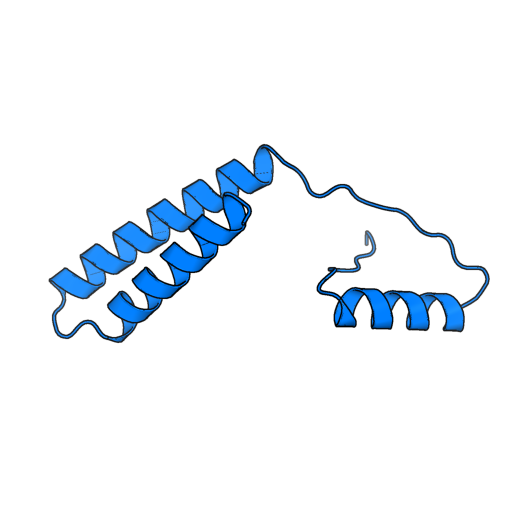 C CA . ARG A 1 72 ? -0.810 -13.405 9.795 1.00 92.00 72 ARG A CA 1
ATOM 566 C C . ARG A 1 72 ? -1.692 -13.347 8.547 1.00 92.00 72 ARG A C 1
ATOM 568 O O . ARG A 1 72 ? -1.344 -13.958 7.544 1.00 92.00 72 ARG A O 1
ATOM 575 N N . TYR A 1 73 ? -2.808 -12.626 8.613 1.00 91.06 73 TYR A N 1
ATOM 576 C CA . TYR A 1 73 ? -3.764 -12.497 7.510 1.00 91.06 73 TYR A CA 1
ATOM 577 C C . TYR A 1 73 ? -3.569 -11.228 6.661 1.00 91.06 73 TYR A C 1
ATOM 579 O O . TYR A 1 73 ? -4.397 -10.938 5.806 1.00 91.06 73 TYR A O 1
ATOM 587 N N . GLY A 1 74 ? -2.474 -10.483 6.855 1.00 82.56 74 GLY A N 1
ATOM 588 C CA . GLY A 1 74 ? -2.123 -9.331 6.014 1.00 82.56 74 GLY A CA 1
ATOM 589 C C . GLY A 1 74 ? -2.794 -8.005 6.392 1.00 82.56 74 GLY A C 1
ATOM 590 O O . GLY A 1 74 ? -2.640 -7.019 5.674 1.00 82.56 74 GLY A O 1
ATOM 591 N N . PHE A 1 75 ? -3.489 -7.941 7.527 1.00 88.25 75 PHE A N 1
ATOM 592 C CA . PHE A 1 75 ? -3.997 -6.690 8.084 1.00 88.25 75 PHE A CA 1
ATOM 593 C C . PHE A 1 75 ? -2.884 -5.913 8.797 1.00 88.25 75 PHE A C 1
ATOM 595 O O . PHE A 1 75 ? -1.974 -6.490 9.399 1.00 88.25 75 PHE A O 1
ATOM 602 N N . LYS A 1 76 ? -2.980 -4.580 8.765 1.00 86.56 76 LYS A N 1
ATOM 603 C CA . LYS A 1 76 ? -2.025 -3.662 9.401 1.00 86.56 76 LYS A CA 1
ATOM 604 C C . LYS A 1 76 ? -2.625 -3.090 10.692 1.00 86.56 76 LYS A C 1
ATOM 606 O O . LYS A 1 76 ? -3.333 -2.090 10.624 1.00 86.56 76 LYS A O 1
ATOM 611 N N . PRO A 1 77 ? -2.385 -3.708 11.864 1.00 89.50 77 PRO A N 1
ATOM 612 C CA . PRO A 1 77 ? -2.863 -3.155 13.124 1.00 89.50 77 PRO A CA 1
ATOM 613 C C . PRO A 1 77 ? -2.093 -1.872 13.459 1.00 89.50 77 PRO A C 1
ATOM 615 O O . PRO A 1 77 ? -0.867 -1.836 13.340 1.00 89.50 77 PRO A O 1
ATOM 618 N N . PHE A 1 78 ? -2.805 -0.846 13.917 1.00 87.00 78 PHE A N 1
ATOM 619 C CA . PHE A 1 78 ? -2.238 0.439 14.323 1.00 87.00 78 PHE A CA 1
ATOM 620 C C . PHE A 1 78 ? -2.876 0.931 15.629 1.00 87.00 78 PHE A C 1
ATOM 622 O O . PHE A 1 78 ? -3.914 0.431 16.065 1.00 87.00 78 PHE A O 1
ATOM 629 N N . ARG A 1 79 ? -2.231 1.906 16.272 1.00 84.62 79 ARG A N 1
ATOM 630 C CA . ARG A 1 79 ? -2.754 2.646 17.425 1.00 84.62 79 ARG A CA 1
ATOM 631 C C . ARG A 1 79 ? -2.426 4.119 17.200 1.00 84.62 79 ARG A C 1
ATOM 633 O O . ARG A 1 79 ? -1.284 4.412 16.857 1.00 84.62 79 ARG A O 1
ATOM 640 N N . TYR A 1 80 ? -3.395 5.017 17.376 1.00 82.19 80 TYR A N 1
ATOM 641 C CA . TYR A 1 80 ? -3.111 6.456 17.377 1.00 82.19 80 TYR A CA 1
ATOM 642 C C . TYR A 1 80 ? -2.177 6.795 18.548 1.00 82.19 80 TYR A C 1
ATOM 644 O O . TYR A 1 80 ? -2.350 6.243 19.641 1.00 82.19 80 TYR A O 1
ATOM 652 N N . ALA A 1 81 ? -1.166 7.623 18.278 1.00 66.69 81 ALA A N 1
ATOM 653 C CA . ALA A 1 81 ? -0.223 8.129 19.274 1.00 66.69 81 ALA A CA 1
ATOM 654 C C . ALA A 1 81 ? -0.869 9.208 20.149 1.00 66.69 81 ALA A C 1
ATOM 656 O O . ALA A 1 81 ? -1.728 9.948 19.618 1.00 66.69 81 ALA A O 1
#

Sequence (81 aa):
MSIEDQLRERLRKVEALFFGATTIGERDAAGAAAERLRAKLDEVSHRDPPVEMKFSMPDLWSARLLIALCRRYGFKPFRYA

Foldseek 3Di:
DDPLVVLVVVLVVLVVQLVVPPDPVSVVVSVVVNVVSVVVSVVVCVVDPPDDDDDDDPDDVVVVVVCVVCVVVVHDDDDDD